Protein AF-Q73Q58-F1 (afdb_monomer)

pLDDT: mean 84.88, std 6.3, range [64.31, 93.44]

Secondary structure (DSSP, 8-state):
-HHHHHHHHHHHHHH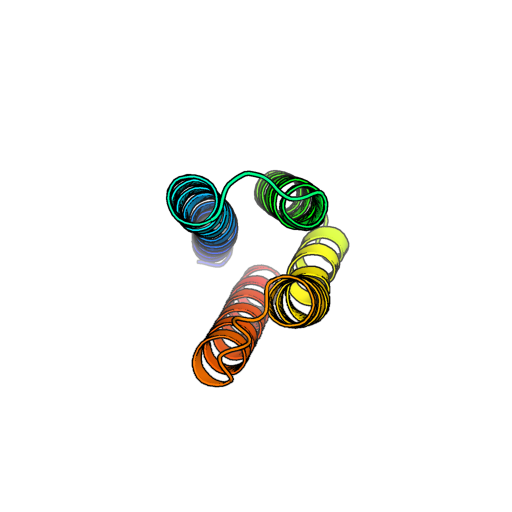HHHHHHHHHHHHHHHH---TTHHHHHHHHHHHHHHHHS--HHHHHHHHHHHHHHHHHHHHHHT---HHHHHHHHHHHHHHHHHHHHHH-

Mean predicted aligned error: 4.57 Å

Sequence (104 aa):
MKTILNIFSRGFIGLYAILTLIAVIAEIKGTGFKTVHLLYFVGSILLISAAVTNLPWLVYLSLVLMIPLVIFTGYVGGNLEWSHIIVRILITLLLSLLYRYSIC

Radius of gyration: 14.01 Å; Cα contacts (8 Å, |Δi|>4): 86; chains: 1; bounding box: 36×23×40 Å

Structure (mmCIF, N/CA/C/O backbone):
data_AF-Q73Q58-F1
#
_entry.id   AF-Q73Q58-F1
#
loop_
_atom_site.group_PDB
_atom_site.id
_atom_site.type_symbol
_atom_site.label_atom_id
_atom_site.label_alt_id
_atom_site.label_comp_id
_atom_site.label_asym_id
_atom_site.label_entity_id
_atom_site.label_seq_id
_atom_site.pdbx_PDB_ins_code
_atom_site.Cartn_x
_atom_site.Cartn_y
_atom_site.Cartn_z
_atom_site.occupancy
_atom_site.B_iso_or_equiv
_atom_site.auth_seq_id
_atom_site.auth_comp_id
_atom_site.auth_asym_id
_atom_site.auth_atom_id
_atom_site.pdbx_PDB_model_num
ATOM 1 N N . MET A 1 1 ? -11.553 -7.848 22.265 1.00 64.44 1 MET A N 1
ATOM 2 C CA . MET A 1 1 ? -11.104 -8.570 21.050 1.00 64.44 1 MET A CA 1
ATOM 3 C C . MET A 1 1 ? -11.103 -7.681 19.802 1.00 64.44 1 MET A C 1
ATOM 5 O O . MET A 1 1 ? -10.052 -7.562 19.188 1.00 64.44 1 MET A O 1
ATOM 9 N N . LYS A 1 2 ? -12.203 -6.982 19.470 1.00 76.25 2 LYS A N 1
ATOM 10 C CA . LYS A 1 2 ? -12.285 -6.078 18.297 1.00 76.25 2 LYS A CA 1
ATOM 11 C C . LYS A 1 2 ? -11.242 -4.950 18.278 1.00 76.25 2 LYS A C 1
ATOM 13 O O . LYS A 1 2 ? -10.591 -4.741 17.265 1.00 76.25 2 LYS A O 1
ATOM 18 N N . THR A 1 3 ? -10.993 -4.297 19.417 1.00 79.12 3 THR A N 1
ATOM 19 C CA . THR A 1 3 ? -9.969 -3.237 19.533 1.00 79.12 3 THR A CA 1
ATOM 20 C C . THR A 1 3 ? -8.565 -3.733 19.192 1.00 79.12 3 THR A C 1
ATOM 22 O O . THR A 1 3 ? -7.831 -3.069 18.470 1.00 79.12 3 THR A O 1
ATOM 25 N N . ILE A 1 4 ? -8.211 -4.928 19.670 1.00 84.19 4 ILE A N 1
ATOM 26 C CA . ILE A 1 4 ? -6.910 -5.555 19.410 1.00 84.19 4 ILE A CA 1
ATOM 27 C C . ILE A 1 4 ? -6.788 -5.892 17.919 1.00 84.19 4 ILE A C 1
ATOM 29 O O . ILE A 1 4 ? -5.792 -5.543 17.293 1.00 84.19 4 ILE A O 1
ATOM 33 N N . LEU A 1 5 ? -7.829 -6.488 17.325 1.00 85.56 5 LEU A N 1
ATOM 34 C CA . LEU A 1 5 ? -7.858 -6.797 15.894 1.00 85.56 5 LEU A CA 1
ATOM 35 C C . LEU A 1 5 ? -7.754 -5.534 15.024 1.00 85.56 5 LEU A C 1
ATOM 37 O O . LEU A 1 5 ? -7.066 -5.552 14.011 1.00 85.56 5 LEU A O 1
ATOM 41 N N . ASN A 1 6 ? -8.371 -4.424 15.439 1.00 85.19 6 ASN A N 1
ATOM 42 C CA . ASN A 1 6 ? -8.280 -3.143 14.736 1.00 85.19 6 ASN A CA 1
ATOM 43 C C . ASN A 1 6 ? -6.848 -2.588 14.769 1.00 85.19 6 ASN A C 1
ATOM 45 O O . ASN A 1 6 ? -6.317 -2.212 13.725 1.00 85.19 6 ASN A O 1
ATOM 49 N N . ILE A 1 7 ? -6.183 -2.630 15.930 1.00 87.06 7 ILE A N 1
ATOM 50 C CA . ILE A 1 7 ? -4.769 -2.241 16.063 1.00 87.06 7 ILE A CA 1
ATOM 51 C C . ILE A 1 7 ? -3.887 -3.096 15.145 1.00 87.06 7 ILE A C 1
ATOM 53 O O . ILE A 1 7 ? -3.104 -2.545 14.373 1.00 87.06 7 ILE A O 1
ATOM 57 N N . PHE A 1 8 ? -4.053 -4.423 15.161 1.00 90.12 8 PHE A N 1
ATOM 58 C CA . PHE A 1 8 ? -3.298 -5.313 14.275 1.00 90.12 8 PHE A CA 1
ATOM 59 C C . PHE A 1 8 ? -3.580 -5.037 12.797 1.00 90.12 8 PHE A C 1
ATOM 61 O O . PHE A 1 8 ? -2.642 -4.942 12.013 1.00 90.12 8 PHE A O 1
ATOM 68 N N . SER A 1 9 ? -4.845 -4.854 12.413 1.00 89.88 9 SER A N 1
ATOM 69 C CA . SER A 1 9 ? -5.234 -4.588 11.024 1.00 89.88 9 SER A CA 1
ATOM 70 C C . SER A 1 9 ? -4.558 -3.339 10.464 1.00 89.88 9 SER A C 1
ATOM 72 O O . SER A 1 9 ? -3.970 -3.372 9.384 1.00 89.88 9 SER A O 1
ATOM 74 N N . ARG A 1 10 ? -4.548 -2.258 11.247 1.00 89.19 10 ARG A N 1
ATOM 75 C CA . ARG A 1 10 ? -3.893 -0.998 10.898 1.00 89.19 10 ARG A CA 1
ATOM 76 C C . ARG A 1 10 ? -2.382 -1.136 10.888 1.00 89.19 10 ARG A C 1
ATOM 78 O O . ARG A 1 10 ? -1.740 -0.615 9.982 1.00 89.19 10 ARG A O 1
ATOM 85 N N . GLY A 1 11 ? -1.828 -1.889 11.837 1.00 91.38 11 GLY A N 1
ATOM 86 C CA . GLY A 1 11 ? -0.415 -2.252 11.854 1.00 91.38 11 GLY A CA 1
ATOM 87 C C . GLY A 1 11 ? 0.007 -2.964 10.567 1.00 91.38 11 GLY A C 1
ATOM 88 O O . GLY A 1 11 ? 0.989 -2.568 9.947 1.00 91.38 11 GLY A O 1
ATOM 89 N N . PHE A 1 12 ? -0.768 -3.950 10.106 1.00 93.19 12 PHE A N 1
ATOM 90 C CA . PHE A 1 12 ? -0.494 -4.659 8.854 1.00 93.19 12 PHE A CA 1
ATOM 91 C C . PHE A 1 12 ? -0.643 -3.771 7.614 1.00 93.19 12 PHE A C 1
ATOM 93 O O . PHE A 1 12 ? 0.180 -3.866 6.707 1.00 93.19 12 PHE A O 1
ATOM 100 N N . ILE A 1 13 ? -1.637 -2.877 7.578 1.00 92.00 13 ILE A N 1
ATOM 101 C CA . ILE A 1 13 ? -1.791 -1.893 6.492 1.00 92.00 13 ILE A CA 1
ATOM 102 C C . ILE A 1 13 ? -0.573 -0.957 6.434 1.00 92.00 13 ILE A C 1
ATOM 104 O O . ILE A 1 13 ? -0.009 -0.740 5.361 1.00 92.00 13 ILE A O 1
ATOM 108 N N . GLY A 1 14 ? -0.126 -0.447 7.585 1.00 91.88 14 GLY A N 1
ATOM 109 C CA . GLY A 1 14 ? 1.073 0.387 7.679 1.00 91.88 14 GLY A CA 1
ATOM 110 C C . GLY A 1 14 ? 2.340 -0.366 7.262 1.00 91.88 14 GLY A C 1
ATOM 111 O O . GLY A 1 14 ? 3.136 0.148 6.478 1.00 91.88 14 GLY A O 1
ATOM 112 N N . LEU A 1 15 ? 2.497 -1.615 7.710 1.00 93.44 15 LEU A N 1
ATOM 113 C CA . LEU A 1 15 ? 3.613 -2.474 7.312 1.00 93.44 15 LEU A CA 1
ATOM 114 C C . LEU A 1 15 ? 3.622 -2.722 5.797 1.00 93.44 15 LEU A C 1
ATOM 116 O O . LEU A 1 15 ? 4.673 -2.623 5.169 1.00 93.44 15 LEU A O 1
ATOM 120 N N . TYR A 1 16 ? 2.460 -2.978 5.192 1.00 91.94 16 TYR A N 1
ATOM 121 C CA . TYR A 1 16 ? 2.333 -3.149 3.744 1.00 91.94 16 TYR A CA 1
ATOM 122 C C . TYR A 1 16 ? 2.766 -1.894 2.968 1.00 91.94 16 TYR A C 1
ATOM 124 O O . TYR A 1 16 ? 3.448 -2.000 1.942 1.00 91.94 16 TYR A O 1
ATOM 132 N N . ALA A 1 17 ? 2.444 -0.703 3.480 1.00 91.56 17 ALA A N 1
ATOM 133 C CA . ALA A 1 17 ? 2.890 0.560 2.899 1.00 91.56 17 ALA A CA 1
ATOM 134 C C . ALA A 1 17 ? 4.418 0.721 2.960 1.00 91.56 17 ALA A C 1
ATOM 136 O O . ALA A 1 17 ? 5.042 1.067 1.955 1.00 91.56 17 ALA A O 1
ATOM 137 N N . ILE A 1 18 ? 5.027 0.421 4.114 1.00 92.56 18 ILE A N 1
ATOM 138 C CA . ILE A 1 18 ? 6.482 0.499 4.318 1.00 92.56 18 ILE A CA 1
ATOM 139 C C . ILE A 1 18 ? 7.209 -0.496 3.411 1.00 92.56 18 ILE A C 1
ATOM 141 O O . ILE A 1 18 ? 8.142 -0.116 2.709 1.00 92.56 18 ILE A O 1
ATOM 145 N N . LEU A 1 19 ? 6.760 -1.752 3.365 1.00 90.81 19 LEU A N 1
ATOM 146 C CA . LEU A 1 19 ? 7.345 -2.770 2.489 1.00 90.81 19 LEU A CA 1
ATOM 147 C C . LEU A 1 19 ? 7.230 -2.376 1.012 1.00 90.81 19 LEU A C 1
ATOM 149 O O . LEU A 1 19 ? 8.173 -2.575 0.248 1.00 90.81 19 LEU A O 1
ATOM 153 N N . THR A 1 20 ? 6.115 -1.754 0.616 1.00 88.94 20 THR A N 1
ATOM 154 C CA . THR A 1 20 ? 5.951 -1.213 -0.74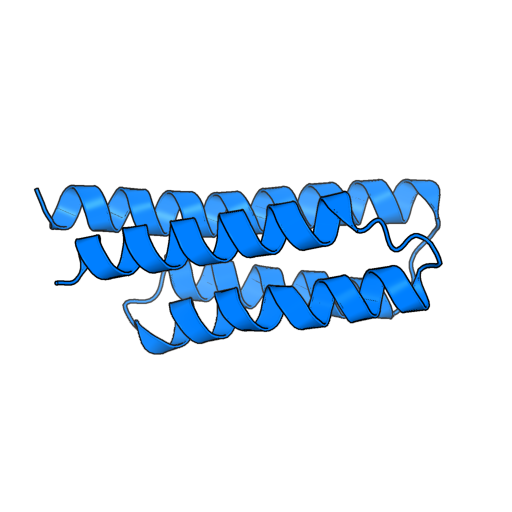0 1.00 88.94 20 THR A CA 1
ATOM 155 C C . THR A 1 20 ? 6.969 -0.109 -1.033 1.00 88.94 20 THR A C 1
ATOM 157 O O . THR A 1 20 ? 7.569 -0.123 -2.103 1.00 88.94 20 THR A O 1
ATOM 160 N N . LEU A 1 21 ? 7.231 0.800 -0.088 1.00 90.69 21 LEU A N 1
ATOM 161 C CA . LEU A 1 21 ? 8.258 1.838 -0.252 1.00 90.69 21 LEU A CA 1
ATOM 162 C C . LEU A 1 21 ? 9.666 1.247 -0.371 1.00 90.69 21 LEU A C 1
ATOM 164 O O . LEU A 1 21 ? 10.432 1.670 -1.232 1.00 90.69 21 LEU A O 1
ATOM 168 N N . ILE A 1 22 ? 10.004 0.258 0.461 1.00 89.50 22 ILE A N 1
ATOM 169 C CA . ILE A 1 22 ? 11.305 -0.423 0.408 1.00 89.50 22 ILE A CA 1
ATOM 170 C C . ILE A 1 22 ? 11.502 -1.084 -0.960 1.00 89.50 22 ILE A C 1
ATOM 172 O O . ILE A 1 22 ? 12.558 -0.914 -1.569 1.00 89.50 22 ILE A O 1
ATOM 176 N N . ALA A 1 23 ? 10.481 -1.786 -1.464 1.00 85.75 23 ALA A N 1
ATOM 177 C CA . ALA A 1 23 ? 10.524 -2.423 -2.778 1.00 85.75 23 ALA A CA 1
ATOM 178 C C . ALA A 1 23 ? 10.762 -1.401 -3.902 1.00 85.75 23 ALA A C 1
ATOM 180 O O . ALA A 1 23 ? 11.608 -1.615 -4.764 1.00 85.75 23 ALA A O 1
ATOM 181 N N . VAL A 1 24 ? 10.086 -0.254 -3.842 1.00 86.50 24 VAL A N 1
ATOM 182 C CA . VAL A 1 24 ? 10.225 0.828 -4.829 1.00 86.50 24 VAL A CA 1
ATOM 183 C C . VAL A 1 24 ? 11.603 1.481 -4.768 1.00 86.50 24 VAL A C 1
ATOM 185 O O . VAL A 1 24 ? 12.198 1.765 -5.801 1.00 86.50 24 VAL A O 1
ATOM 188 N N . ILE A 1 25 ? 12.162 1.689 -3.574 1.00 87.56 25 ILE A N 1
ATOM 189 C CA . ILE A 1 25 ? 13.531 2.206 -3.425 1.00 87.56 25 ILE A CA 1
ATOM 190 C C . ILE A 1 25 ? 14.551 1.213 -4.000 1.00 87.56 25 ILE A C 1
ATOM 192 O O . ILE A 1 25 ? 15.522 1.633 -4.630 1.00 87.56 25 ILE A O 1
ATOM 196 N N . ALA A 1 26 ? 14.346 -0.091 -3.796 1.00 86.00 26 ALA A N 1
ATOM 197 C CA . ALA A 1 26 ? 15.198 -1.124 -4.379 1.00 86.00 26 ALA A CA 1
ATOM 198 C C . ALA A 1 26 ? 15.110 -1.136 -5.915 1.00 86.00 26 ALA A C 1
ATOM 200 O O . ALA A 1 26 ? 16.144 -1.192 -6.578 1.00 86.00 26 ALA A O 1
ATOM 201 N N . GLU A 1 27 ? 13.905 -0.995 -6.473 1.00 82.81 27 GLU A N 1
ATOM 202 C CA . GLU A 1 27 ? 13.679 -0.862 -7.917 1.00 82.81 27 GLU A CA 1
ATOM 203 C C . GLU A 1 27 ? 14.397 0.372 -8.488 1.00 82.81 27 GLU A C 1
ATOM 205 O O . GLU A 1 27 ? 15.183 0.24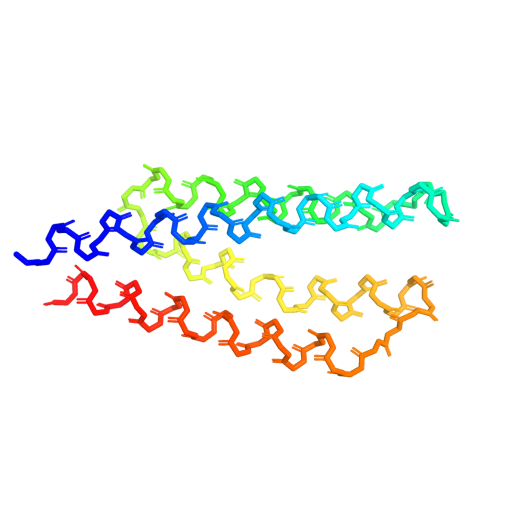4 -9.425 1.00 82.81 27 GLU A O 1
ATOM 210 N N . ILE A 1 28 ? 14.244 1.545 -7.857 1.00 86.12 28 ILE A N 1
ATOM 211 C CA . ILE A 1 28 ? 14.911 2.794 -8.269 1.00 86.12 28 ILE A CA 1
ATOM 212 C C . ILE A 1 28 ? 16.436 2.635 -8.306 1.00 86.12 28 ILE A C 1
ATOM 214 O O . ILE A 1 28 ? 17.082 3.164 -9.210 1.00 86.12 28 ILE A O 1
ATOM 218 N N . LYS A 1 29 ? 17.030 1.908 -7.349 1.00 85.88 29 LYS A N 1
ATOM 219 C CA . LYS A 1 29 ? 18.478 1.642 -7.351 1.00 85.88 29 LYS A CA 1
ATOM 220 C C . LYS A 1 29 ? 18.920 0.802 -8.551 1.00 85.88 29 LYS A C 1
ATOM 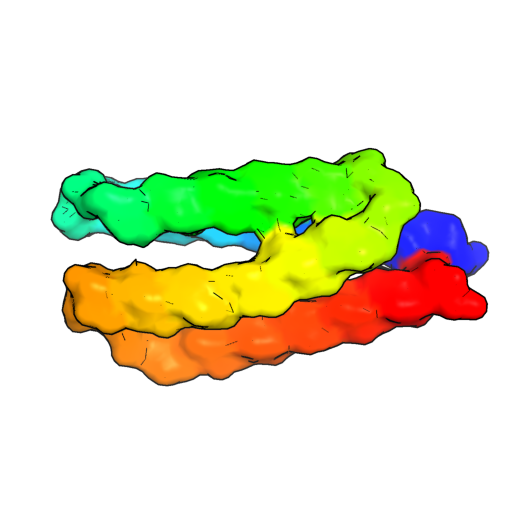222 O O . LYS A 1 29 ? 20.036 0.992 -9.020 1.00 85.88 29 LYS A O 1
ATOM 227 N N . GLY A 1 30 ? 18.075 -0.112 -9.028 1.00 82.62 30 GLY A N 1
ATOM 228 C CA . GLY A 1 30 ? 18.376 -0.975 -10.171 1.00 82.62 30 GLY A CA 1
ATOM 229 C C . GLY A 1 30 ? 18.096 -0.323 -11.526 1.00 82.62 30 GLY A C 1
ATOM 230 O O . GLY A 1 30 ? 18.888 -0.471 -12.450 1.00 82.62 30 GLY A O 1
ATOM 231 N N . THR A 1 31 ? 16.985 0.407 -11.656 1.00 81.88 31 THR A N 1
ATOM 232 C CA . THR A 1 31 ? 16.492 0.908 -12.954 1.00 81.88 31 THR A CA 1
ATOM 233 C C . THR A 1 31 ? 16.599 2.421 -13.133 1.00 81.88 31 THR A C 1
ATOM 235 O O . THR A 1 31 ? 16.212 2.945 -14.178 1.00 81.88 31 THR A O 1
ATOM 238 N N . GLY A 1 32 ? 17.065 3.138 -12.110 1.00 84.50 32 GLY A N 1
ATOM 239 C CA . GLY A 1 32 ? 16.984 4.592 -12.043 1.00 84.50 32 GLY A CA 1
ATOM 240 C C . GLY A 1 32 ? 15.573 5.090 -11.718 1.00 84.50 32 GLY A C 1
ATOM 241 O O . GLY A 1 32 ? 14.579 4.357 -11.769 1.00 84.50 32 GLY A O 1
ATOM 242 N N . PHE A 1 33 ? 15.478 6.372 -11.368 1.00 85.88 33 PHE A N 1
ATOM 243 C CA . PHE A 1 33 ? 14.203 7.002 -11.051 1.00 85.88 33 PHE A CA 1
ATOM 244 C C . PHE A 1 33 ? 13.390 7.294 -12.321 1.00 85.88 33 PHE A C 1
ATOM 246 O O . PHE A 1 33 ? 13.881 7.856 -13.295 1.00 85.88 33 PHE A O 1
ATOM 253 N N . LYS A 1 34 ? 12.104 6.962 -12.259 1.00 84.19 34 LYS A N 1
ATOM 254 C CA . LYS A 1 34 ? 11.064 7.247 -13.263 1.00 84.19 34 LYS A CA 1
ATOM 255 C C . LYS A 1 34 ? 9.878 7.928 -12.583 1.00 84.19 34 LYS A C 1
ATOM 257 O O . LYS A 1 34 ? 9.558 7.577 -11.448 1.00 84.19 34 LYS A O 1
ATOM 262 N N . THR A 1 35 ? 9.163 8.805 -13.286 1.00 84.06 35 THR A N 1
ATOM 263 C CA . THR A 1 35 ? 7.986 9.527 -12.756 1.00 84.06 35 THR A CA 1
ATOM 264 C C . THR A 1 35 ? 6.928 8.592 -12.165 1.00 84.06 35 THR A C 1
ATOM 266 O O . THR A 1 35 ? 6.266 8.936 -11.192 1.00 84.06 35 THR A O 1
ATOM 269 N N . VAL A 1 36 ? 6.816 7.373 -12.696 1.00 81.62 36 VAL A N 1
ATOM 270 C CA . VAL A 1 36 ? 5.858 6.365 -12.231 1.00 81.62 36 VAL A CA 1
ATOM 271 C C . VAL A 1 36 ? 6.084 5.926 -10.775 1.00 81.62 36 VAL A C 1
ATOM 273 O O . VAL A 1 36 ? 5.128 5.561 -10.097 1.00 81.62 36 VAL A O 1
ATOM 276 N N . HIS A 1 37 ? 7.307 6.049 -10.239 1.00 84.38 37 HIS A N 1
ATOM 277 C CA . HIS A 1 37 ? 7.577 5.741 -8.832 1.00 84.38 37 HIS A CA 1
ATOM 278 C C . HIS A 1 37 ? 6.903 6.730 -7.870 1.00 84.38 37 HIS A C 1
ATOM 280 O O . HIS A 1 37 ? 6.584 6.351 -6.745 1.00 84.38 37 HIS A O 1
ATOM 286 N N . LEU A 1 38 ? 6.627 7.972 -8.302 1.00 86.19 38 LEU A N 1
ATOM 287 C CA . LEU A 1 38 ? 5.890 8.954 -7.491 1.00 86.19 38 LEU A CA 1
ATOM 288 C C . LEU A 1 38 ? 4.503 8.447 -7.113 1.00 86.19 38 LEU A C 1
ATOM 290 O O . LEU A 1 38 ? 4.044 8.708 -6.004 1.00 86.19 38 LEU A O 1
ATOM 294 N N . LEU A 1 39 ? 3.862 7.681 -7.999 1.00 84.56 39 LEU A N 1
ATOM 295 C CA . LEU A 1 39 ? 2.568 7.085 -7.703 1.00 84.56 39 LEU A CA 1
ATOM 296 C C . LEU A 1 39 ? 2.684 6.181 -6.477 1.00 84.56 39 LEU A C 1
ATOM 298 O O . LEU A 1 39 ? 1.888 6.323 -5.551 1.00 84.56 39 LEU A O 1
ATOM 302 N N . TYR A 1 40 ? 3.691 5.304 -6.417 1.00 84.88 40 TYR A N 1
ATOM 303 C CA . TYR A 1 40 ? 3.872 4.422 -5.265 1.00 84.88 40 TYR A CA 1
ATOM 304 C C . TYR A 1 40 ? 4.082 5.191 -3.962 1.00 84.88 40 TYR A C 1
ATOM 306 O O . TYR A 1 40 ? 3.519 4.805 -2.940 1.00 84.88 40 TYR A O 1
ATOM 314 N N . PHE A 1 41 ? 4.837 6.293 -3.991 1.00 87.00 41 PHE A N 1
ATOM 315 C CA . PHE A 1 41 ? 4.984 7.157 -2.819 1.00 87.00 41 PHE A CA 1
ATOM 316 C C . PHE A 1 41 ? 3.633 7.726 -2.371 1.00 87.00 41 PHE A C 1
ATOM 318 O O . PHE A 1 41 ? 3.303 7.640 -1.190 1.00 87.00 41 PHE A O 1
ATOM 325 N N . VAL A 1 42 ? 2.818 8.231 -3.303 1.00 89.75 42 VAL A N 1
ATOM 326 C CA . VAL A 1 42 ? 1.465 8.732 -3.008 1.00 89.75 42 VAL A CA 1
ATOM 327 C C . VAL A 1 42 ? 0.577 7.627 -2.431 1.00 89.75 42 VAL A C 1
ATOM 329 O O . VAL A 1 42 ? -0.058 7.826 -1.396 1.00 89.75 42 VAL A O 1
ATOM 332 N N . GLY A 1 43 ? 0.566 6.442 -3.045 1.00 87.88 43 GLY A N 1
ATOM 333 C CA . GLY A 1 43 ? -0.204 5.296 -2.563 1.00 87.88 43 GLY A CA 1
ATOM 334 C C . GLY A 1 43 ? 0.213 4.864 -1.156 1.00 87.88 43 GLY A C 1
ATOM 335 O O . GLY A 1 43 ? -0.637 4.605 -0.304 1.00 87.88 43 GLY A O 1
ATOM 336 N N . SER A 1 44 ? 1.516 4.819 -0.877 1.00 89.75 44 SER A N 1
ATOM 337 C CA . SER A 1 44 ? 2.022 4.454 0.446 1.00 89.75 44 SER A CA 1
ATOM 338 C C . SER A 1 44 ? 1.692 5.510 1.498 1.00 89.75 44 SER A C 1
ATOM 340 O O . SER A 1 44 ? 1.323 5.148 2.612 1.00 89.75 44 SER A O 1
ATOM 342 N N . ILE A 1 45 ? 1.743 6.803 1.160 1.00 90.75 45 ILE A N 1
ATOM 343 C CA . ILE A 1 45 ? 1.300 7.881 2.059 1.00 90.75 45 ILE A CA 1
ATOM 344 C C . ILE A 1 45 ? -0.194 7.750 2.371 1.00 90.75 45 ILE A C 1
ATOM 346 O O . ILE A 1 45 ? -0.589 7.920 3.527 1.00 90.75 45 ILE A O 1
ATOM 350 N N . LEU A 1 46 ? -1.021 7.406 1.378 1.00 91.06 46 LEU A N 1
ATOM 351 C CA . LEU A 1 46 ? -2.450 7.157 1.577 1.00 91.06 46 LEU A CA 1
ATOM 352 C C . LEU A 1 46 ? -2.688 5.968 2.514 1.00 91.06 46 LEU A C 1
ATOM 354 O O . LEU A 1 46 ? -3.456 6.102 3.460 1.00 91.06 46 LEU A O 1
ATOM 358 N N . LEU A 1 47 ? -1.977 4.849 2.334 1.00 90.81 47 LEU A N 1
ATOM 359 C CA . LEU A 1 47 ? -2.072 3.696 3.241 1.00 90.81 47 LEU A CA 1
ATOM 360 C C . LEU A 1 47 ? -1.605 4.018 4.665 1.00 90.81 47 LEU A C 1
ATOM 362 O O . LEU A 1 47 ? -2.251 3.599 5.623 1.00 90.81 47 LEU A O 1
ATOM 366 N N . ILE A 1 48 ? -0.511 4.770 4.824 1.00 91.50 48 ILE A N 1
ATOM 367 C CA . ILE A 1 48 ? -0.031 5.206 6.144 1.00 91.50 48 ILE A CA 1
ATOM 368 C C . ILE A 1 48 ? -1.081 6.105 6.801 1.00 91.50 48 ILE A C 1
ATOM 370 O O . ILE A 1 48 ? -1.457 5.869 7.947 1.00 91.50 48 ILE A O 1
ATOM 374 N N . SER A 1 49 ? -1.615 7.076 6.056 1.00 90.75 49 SER A N 1
ATOM 375 C CA . SER A 1 49 ? -2.709 7.946 6.505 1.00 90.75 49 SER A CA 1
ATOM 376 C C . SER A 1 49 ? -3.944 7.133 6.899 1.00 90.75 49 SER A C 1
ATOM 378 O O . SER A 1 49 ? -4.553 7.379 7.938 1.00 90.75 49 SER A O 1
ATOM 380 N N . ALA A 1 50 ? -4.295 6.113 6.121 1.00 87.94 50 ALA A N 1
ATOM 381 C CA . ALA A 1 50 ? -5.407 5.218 6.408 1.00 87.94 50 ALA A CA 1
ATOM 382 C C . ALA A 1 50 ? -5.183 4.362 7.665 1.00 87.94 50 ALA A C 1
ATOM 384 O O . ALA A 1 50 ? -6.130 4.096 8.399 1.00 87.94 50 ALA A O 1
ATOM 385 N N . ALA A 1 51 ? -3.941 3.961 7.946 1.00 87.50 51 ALA A N 1
ATOM 386 C CA . ALA A 1 51 ? -3.604 3.197 9.143 1.00 87.50 51 ALA A CA 1
ATOM 387 C C . ALA A 1 51 ? -3.737 4.033 10.429 1.00 87.50 51 ALA A C 1
ATOM 389 O O . ALA A 1 51 ? -4.159 3.514 11.464 1.00 87.50 51 ALA A O 1
ATOM 390 N N . VAL A 1 52 ? -3.414 5.329 10.374 1.00 88.69 52 VAL A N 1
ATOM 391 C CA . VAL A 1 52 ? -3.480 6.219 11.549 1.00 88.69 52 VAL A CA 1
ATOM 392 C C . VAL A 1 52 ? -4.839 6.897 11.724 1.00 88.69 52 VAL A C 1
ATOM 394 O O . VAL A 1 52 ? -5.220 7.231 12.844 1.00 88.69 52 VAL A O 1
ATOM 397 N N . THR A 1 53 ? -5.606 7.074 10.648 1.00 84.06 53 THR A N 1
ATOM 398 C CA . THR A 1 53 ? -6.932 7.704 10.710 1.00 84.06 53 THR A CA 1
ATOM 399 C C . THR A 1 53 ? -8.036 6.700 11.039 1.00 84.06 53 THR A C 1
ATOM 401 O O . THR A 1 53 ? -7.957 5.509 10.754 1.00 84.06 53 THR A O 1
ATOM 404 N N . ASN A 1 54 ? -9.123 7.185 11.642 1.00 79.88 54 ASN A N 1
ATOM 405 C CA . ASN A 1 54 ? -10.313 6.384 11.948 1.00 79.88 54 ASN A CA 1
ATOM 406 C C . ASN A 1 54 ? -11.350 6.398 10.814 1.00 79.88 54 ASN A C 1
ATOM 408 O O . ASN A 1 54 ? -12.539 6.287 11.087 1.00 79.88 54 ASN A O 1
ATOM 412 N N . LEU A 1 55 ? -10.919 6.562 9.560 1.00 85.06 55 LEU A N 1
ATOM 413 C CA . LEU A 1 55 ?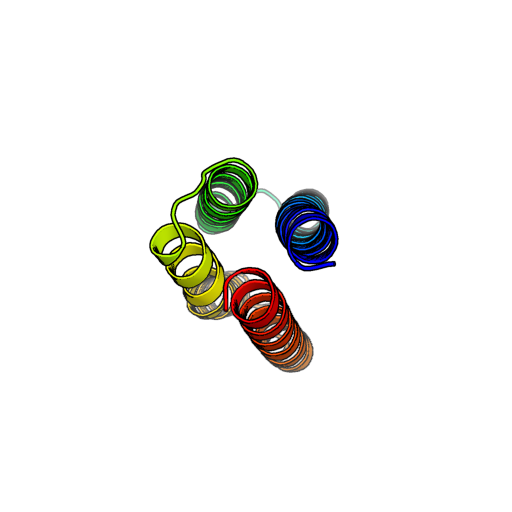 -11.800 6.702 8.399 1.00 85.06 55 LEU A CA 1
ATOM 414 C C . LEU A 1 55 ? -11.827 5.395 7.588 1.00 85.06 55 LEU A C 1
ATOM 416 O O . LEU A 1 55 ? -10.904 5.150 6.810 1.00 85.06 55 LEU A O 1
ATOM 420 N N . PRO A 1 56 ? -12.884 4.564 7.700 1.00 84.81 56 PRO A N 1
ATOM 421 C CA . PRO A 1 56 ? -12.934 3.267 7.025 1.00 84.81 56 PRO A CA 1
ATOM 422 C C . PRO A 1 56 ? -12.852 3.378 5.503 1.00 84.81 56 PRO A C 1
ATOM 424 O O . PRO A 1 56 ? -12.194 2.571 4.853 1.00 84.81 56 PRO A O 1
ATOM 427 N N . TRP A 1 57 ? -13.484 4.404 4.926 1.00 86.06 57 TRP A N 1
ATOM 428 C CA . TRP A 1 57 ? -13.470 4.633 3.481 1.00 86.06 57 TRP A CA 1
ATOM 429 C C . TRP A 1 57 ? -12.057 4.901 2.950 1.00 86.06 57 TRP A C 1
ATOM 431 O O . TRP A 1 57 ? -11.738 4.471 1.844 1.00 86.06 57 TRP A O 1
ATOM 441 N N . LEU A 1 58 ? -11.195 5.549 3.745 1.00 87.69 58 LEU A N 1
ATOM 442 C CA . LEU A 1 58 ? -9.824 5.851 3.347 1.00 87.69 58 LEU A CA 1
ATOM 443 C C . LEU A 1 58 ? -8.993 4.568 3.256 1.00 87.69 58 LEU A C 1
ATOM 445 O O . LEU A 1 58 ? -8.211 4.423 2.322 1.00 87.69 58 LEU A O 1
ATOM 449 N N . VAL A 1 59 ? -9.210 3.607 4.159 1.00 87.94 59 VAL A N 1
ATOM 450 C CA . VAL A 1 59 ? -8.560 2.286 4.108 1.00 87.94 59 VAL A CA 1
ATOM 451 C C . VAL A 1 59 ? -8.902 1.563 2.813 1.00 87.94 59 VAL A C 1
ATOM 453 O O . VAL A 1 59 ? -7.995 1.175 2.077 1.00 87.94 59 VAL A O 1
ATOM 456 N N . TYR A 1 60 ? -10.191 1.439 2.491 1.00 88.31 60 TYR A N 1
ATOM 457 C CA . TYR A 1 60 ? -10.613 0.749 1.271 1.00 88.31 60 TYR A CA 1
ATOM 458 C C . TYR A 1 60 ? -10.139 1.468 0.007 1.00 88.31 60 TYR A C 1
ATOM 460 O O . TYR A 1 60 ? -9.635 0.816 -0.904 1.00 88.31 60 TYR A O 1
ATOM 468 N N . LEU A 1 61 ? -10.229 2.801 -0.035 1.00 88.56 61 LEU A N 1
ATOM 469 C CA . LEU A 1 61 ? -9.748 3.591 -1.167 1.00 88.56 61 LEU A CA 1
ATOM 470 C C . LEU A 1 61 ? -8.246 3.376 -1.400 1.00 88.56 61 LEU A C 1
ATOM 472 O O . LEU A 1 61 ? -7.833 3.090 -2.520 1.00 88.56 61 LEU A O 1
ATOM 476 N N . SER A 1 62 ? -7.440 3.458 -0.339 1.00 87.25 62 SER A N 1
ATOM 477 C CA . SER A 1 62 ? -5.981 3.282 -0.405 1.00 87.25 62 SER A CA 1
ATOM 478 C C . SER A 1 62 ? -5.591 1.884 -0.885 1.00 87.25 62 SER A C 1
ATOM 480 O O . SER A 1 62 ? -4.688 1.724 -1.703 1.00 87.25 62 SER A O 1
ATOM 482 N N . LEU A 1 63 ? -6.290 0.864 -0.383 1.00 87.38 63 LEU A N 1
ATOM 483 C CA . LEU A 1 63 ? -6.069 -0.537 -0.725 1.00 87.38 63 LEU A CA 1
ATOM 484 C C . LEU A 1 63 ? -6.441 -0.833 -2.185 1.00 87.38 63 LEU A C 1
ATOM 486 O O . LEU A 1 63 ? -5.663 -1.465 -2.900 1.00 87.38 63 LEU A O 1
ATOM 490 N N . VAL A 1 64 ? -7.587 -0.330 -2.652 1.00 86.75 64 VAL A N 1
ATOM 491 C CA . VAL A 1 64 ? -8.026 -0.497 -4.045 1.00 86.75 64 VAL A CA 1
ATOM 492 C C . VAL A 1 64 ? -7.099 0.242 -5.004 1.00 86.75 64 VAL A C 1
ATOM 494 O O . VAL A 1 64 ? -6.730 -0.331 -6.025 1.00 86.75 64 VAL A O 1
ATOM 497 N N . LEU A 1 65 ? -6.668 1.464 -4.669 1.00 85.81 65 LEU A N 1
ATOM 498 C CA . LEU A 1 65 ? -5.770 2.265 -5.509 1.00 85.81 65 LEU A CA 1
ATOM 499 C C . LEU A 1 65 ? -4.420 1.589 -5.770 1.00 85.81 65 LEU A C 1
ATOM 501 O O . LEU A 1 65 ? -3.838 1.813 -6.827 1.00 85.81 65 LEU A O 1
ATOM 505 N N . MET A 1 66 ? -3.944 0.719 -4.874 1.00 83.19 66 MET A N 1
ATOM 506 C CA . MET A 1 66 ? -2.691 -0.013 -5.086 1.00 83.19 66 MET A CA 1
ATOM 507 C C . MET A 1 66 ? -2.725 -0.978 -6.278 1.00 83.19 66 MET A C 1
ATOM 509 O O . MET A 1 66 ? -1.678 -1.257 -6.858 1.00 83.19 66 MET A O 1
ATOM 513 N N . ILE A 1 67 ? -3.904 -1.470 -6.667 1.00 82.62 67 ILE A N 1
ATOM 514 C CA . ILE A 1 67 ? -4.059 -2.410 -7.785 1.00 82.62 67 ILE A CA 1
ATOM 515 C C . ILE A 1 67 ? -3.780 -1.734 -9.142 1.00 82.62 67 ILE A C 1
ATOM 517 O O . ILE A 1 67 ? -2.855 -2.172 -9.831 1.00 82.62 67 ILE A O 1
ATOM 521 N N . PRO A 1 68 ? -4.501 -0.667 -9.553 1.00 81.88 68 PRO A N 1
ATOM 522 C CA . PRO A 1 68 ? -4.219 0.014 -10.812 1.00 81.88 68 PRO A CA 1
ATOM 523 C C . PRO A 1 68 ? -2.827 0.646 -10.815 1.00 81.88 68 PRO A C 1
ATOM 525 O O . PRO A 1 68 ? -2.191 0.677 -11.864 1.00 81.88 68 PRO A O 1
ATOM 528 N N . LEU A 1 69 ? -2.323 1.082 -9.654 1.00 80.94 69 LEU A N 1
ATOM 529 C CA . LEU A 1 69 ? -0.960 1.587 -9.522 1.00 80.94 69 LEU A CA 1
ATOM 530 C C . LEU A 1 69 ? 0.078 0.576 -9.997 1.00 80.94 69 LEU A C 1
ATOM 532 O O . LEU A 1 69 ? 0.914 0.916 -10.819 1.00 80.94 69 LEU A O 1
ATOM 536 N N . VAL A 1 70 ? -0.003 -0.655 -9.497 1.00 78.25 70 VAL A N 1
ATOM 537 C CA . VAL A 1 70 ? 0.932 -1.744 -9.811 1.00 78.25 70 VAL A CA 1
ATOM 538 C C . VAL A 1 70 ? 0.853 -2.170 -11.269 1.00 78.25 70 VAL A C 1
ATOM 540 O O . VAL A 1 70 ? 1.870 -2.473 -11.888 1.00 78.25 70 VAL A O 1
ATOM 543 N N . ILE A 1 71 ? -0.355 -2.195 -11.828 1.00 79.50 71 ILE A N 1
ATOM 544 C CA . ILE A 1 71 ? -0.547 -2.512 -13.244 1.00 79.50 71 ILE A CA 1
ATOM 545 C C . ILE A 1 71 ? 0.099 -1.418 -14.097 1.00 79.50 71 ILE A C 1
ATOM 547 O O . ILE A 1 71 ? 0.853 -1.712 -15.022 1.00 79.50 71 ILE A O 1
ATOM 551 N N . PHE A 1 72 ? -0.151 -0.153 -13.761 1.00 78.06 72 PHE A N 1
ATOM 552 C CA . PHE A 1 72 ? 0.379 0.982 -14.504 1.00 78.06 72 PHE A CA 1
ATOM 553 C C . PHE A 1 72 ? 1.906 1.079 -14.397 1.00 78.06 72 PHE A C 1
ATOM 555 O O . PHE A 1 72 ? 2.590 1.271 -15.399 1.00 78.06 72 PHE A O 1
ATOM 562 N N . THR A 1 73 ? 2.463 0.896 -13.201 1.00 72.38 73 THR A N 1
ATOM 563 C CA . THR A 1 73 ? 3.911 0.912 -12.959 1.00 72.38 73 THR A CA 1
ATOM 564 C C . THR A 1 73 ? 4.616 -0.258 -13.627 1.00 72.38 73 THR A C 1
ATOM 566 O O . THR A 1 73 ? 5.636 -0.036 -14.267 1.00 72.38 73 THR A O 1
ATOM 569 N N . GLY A 1 74 ? 4.075 -1.477 -13.553 1.00 73.81 74 GLY A N 1
ATOM 570 C CA . GLY A 1 74 ? 4.658 -2.633 -14.231 1.00 73.81 74 GLY A CA 1
ATOM 571 C C . GLY A 1 74 ? 4.604 -2.489 -15.754 1.00 73.81 74 GLY A C 1
ATOM 572 O O . GLY A 1 74 ? 5.579 -2.814 -16.431 1.00 73.81 74 GLY A O 1
ATOM 573 N N . TYR A 1 75 ? 3.517 -1.923 -16.291 1.00 77.94 75 TYR A N 1
ATOM 574 C CA . TYR A 1 75 ? 3.372 -1.660 -17.725 1.00 77.94 75 TYR A CA 1
ATOM 575 C C . TYR A 1 75 ? 4.369 -0.602 -18.221 1.00 77.94 75 TYR A C 1
ATOM 577 O O . TYR A 1 75 ? 5.081 -0.828 -19.194 1.00 77.94 75 TYR A O 1
ATOM 585 N N . VAL A 1 76 ? 4.480 0.535 -17.524 1.00 72.81 76 VAL A N 1
ATOM 586 C CA . VAL A 1 76 ? 5.411 1.628 -17.874 1.00 72.81 76 VAL A CA 1
ATOM 587 C C . VAL A 1 76 ? 6.870 1.257 -17.575 1.00 72.81 76 VAL A C 1
ATOM 589 O O . VAL A 1 76 ? 7.793 1.689 -18.264 1.00 72.81 76 VAL A O 1
ATOM 592 N N . GLY A 1 77 ? 7.097 0.465 -16.530 1.00 66.69 77 GLY A N 1
ATOM 593 C CA . GLY A 1 77 ? 8.409 -0.011 -16.105 1.00 66.69 77 GLY A CA 1
ATOM 594 C C . GLY A 1 77 ? 8.997 -1.077 -17.027 1.00 66.69 77 GLY A C 1
ATOM 595 O O . GLY A 1 77 ? 10.216 -1.235 -17.031 1.00 66.69 77 GLY A O 1
ATOM 596 N N . GLY A 1 78 ? 8.156 -1.750 -17.823 1.00 68.56 78 G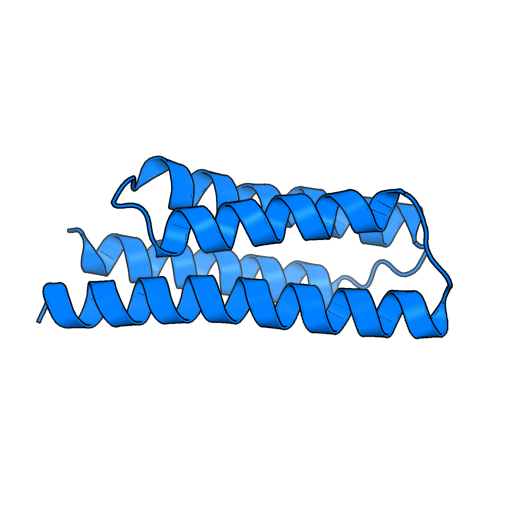LY A N 1
ATOM 597 C CA . GLY A 1 78 ? 8.539 -2.855 -18.705 1.00 68.56 78 GLY A CA 1
ATOM 598 C C . GLY A 1 78 ? 8.768 -4.181 -17.973 1.00 68.56 78 GLY A C 1
ATOM 599 O O . GLY A 1 78 ? 9.302 -5.108 -18.569 1.00 68.56 78 GLY A O 1
ATOM 600 N N . ASN A 1 79 ? 8.376 -4.275 -16.697 1.00 69.56 79 ASN A N 1
ATOM 601 C CA . ASN A 1 79 ? 8.605 -5.438 -15.834 1.00 69.56 79 ASN A CA 1
ATOM 602 C C . ASN A 1 79 ? 7.304 -5.904 -15.159 1.00 69.56 79 ASN A C 1
ATOM 604 O O . ASN A 1 79 ? 7.215 -6.061 -13.940 1.00 69.56 79 ASN A O 1
ATOM 608 N N . LEU A 1 80 ? 6.246 -6.043 -15.961 1.00 72.50 80 LEU A N 1
ATOM 609 C CA . LEU A 1 80 ? 4.938 -6.478 -15.488 1.00 72.50 80 LEU A CA 1
ATOM 610 C C . LEU A 1 80 ? 4.940 -7.993 -15.244 1.00 72.50 80 LEU A C 1
ATOM 612 O O . LEU A 1 80 ? 4.662 -8.787 -16.141 1.00 72.50 80 LEU A O 1
ATOM 616 N N . GLU A 1 81 ? 5.222 -8.397 -14.012 1.00 77.44 81 GLU A N 1
ATOM 617 C CA . GLU A 1 81 ? 5.077 -9.790 -13.604 1.00 77.44 81 GLU A CA 1
ATOM 618 C C . GLU A 1 81 ? 3.671 -10.052 -13.055 1.00 77.44 81 GLU A C 1
ATOM 620 O O . GLU A 1 81 ? 3.250 -9.497 -12.035 1.00 77.44 81 GLU A O 1
ATOM 625 N N . TRP A 1 82 ? 2.938 -10.947 -13.718 1.00 75.44 82 TRP A N 1
ATOM 626 C CA . TRP A 1 82 ? 1.587 -11.341 -13.312 1.00 75.44 82 TRP A CA 1
ATOM 627 C C . TRP A 1 82 ? 1.526 -11.903 -11.888 1.00 75.44 82 TRP A C 1
ATOM 629 O O . TRP A 1 82 ? 0.555 -11.660 -11.172 1.00 75.44 82 TRP A O 1
ATOM 639 N N . SER A 1 83 ? 2.580 -12.595 -11.451 1.00 81.25 83 SER A N 1
ATOM 640 C CA . SER A 1 83 ? 2.740 -13.079 -10.075 1.00 81.25 83 SER A CA 1
ATOM 641 C C . SER A 1 83 ? 2.654 -11.936 -9.057 1.00 81.25 83 SER A C 1
ATOM 643 O O . SER A 1 83 ? 1.893 -12.033 -8.094 1.00 81.25 83 SER A O 1
ATOM 645 N N . HIS A 1 84 ? 3.356 -10.822 -9.286 1.00 78.06 84 HIS A N 1
ATOM 646 C CA . HIS A 1 84 ? 3.330 -9.655 -8.403 1.00 78.06 84 HIS A CA 1
ATOM 647 C C . HIS A 1 84 ? 1.946 -9.005 -8.332 1.00 78.06 84 HIS A C 1
ATOM 649 O O . HIS A 1 84 ? 1.502 -8.623 -7.246 1.00 78.06 84 HIS A O 1
ATOM 655 N N . ILE A 1 85 ? 1.242 -8.913 -9.464 1.00 81.38 85 ILE A N 1
ATOM 656 C CA . ILE A 1 85 ? -0.123 -8.370 -9.515 1.00 81.38 85 ILE A CA 1
ATOM 657 C C . ILE A 1 85 ? -1.066 -9.237 -8.675 1.00 81.38 85 ILE A C 1
ATOM 659 O O . ILE A 1 85 ? -1.779 -8.719 -7.816 1.00 81.38 85 ILE A O 1
ATOM 663 N N . ILE A 1 86 ? -1.035 -10.557 -8.878 1.00 85.19 86 ILE A N 1
ATOM 664 C CA . ILE A 1 86 ? -1.899 -11.507 -8.165 1.00 85.19 86 ILE A CA 1
ATOM 665 C C . ILE A 1 86 ? -1.630 -11.457 -6.658 1.00 85.19 86 ILE A C 1
ATOM 667 O O . ILE A 1 86 ? -2.569 -11.331 -5.872 1.00 85.19 86 ILE A O 1
ATOM 671 N N . VAL A 1 87 ? -0.360 -11.497 -6.244 1.00 86.31 87 VAL A N 1
ATOM 672 C CA . VAL A 1 87 ? 0.019 -11.443 -4.823 1.00 86.31 87 VAL A CA 1
ATOM 673 C C . VAL A 1 87 ? -0.471 -10.151 -4.174 1.00 86.31 87 VAL A C 1
ATOM 675 O O . VAL A 1 87 ? -1.027 -10.188 -3.077 1.00 86.31 87 VAL A O 1
ATOM 678 N N . ARG A 1 88 ? -0.340 -9.004 -4.850 1.00 84.12 88 ARG A N 1
ATOM 679 C CA . ARG A 1 88 ? -0.838 -7.734 -4.312 1.00 84.12 88 ARG A CA 1
ATOM 680 C C . ARG A 1 88 ? -2.358 -7.690 -4.223 1.00 84.12 88 ARG A C 1
ATOM 682 O O . ARG A 1 88 ? -2.860 -7.215 -3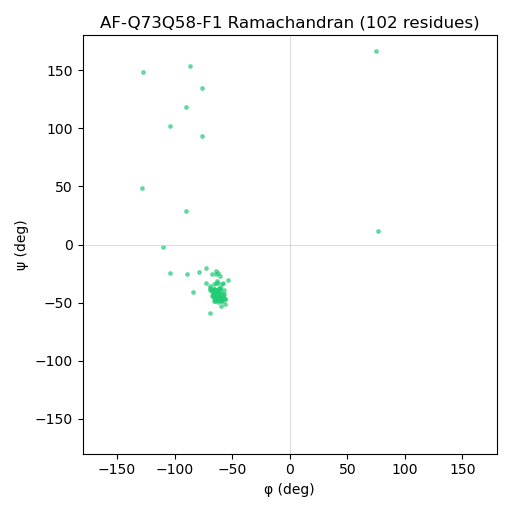.212 1.00 84.12 88 ARG A O 1
ATOM 689 N N . ILE A 1 89 ? -3.091 -8.228 -5.200 1.00 86.81 89 ILE A N 1
ATOM 690 C CA . ILE A 1 89 ? -4.556 -8.356 -5.116 1.00 86.81 89 ILE A CA 1
ATOM 691 C C . ILE A 1 89 ? -4.951 -9.213 -3.906 1.00 86.81 89 ILE A C 1
ATOM 693 O O . ILE A 1 89 ? -5.821 -8.812 -3.133 1.00 86.81 89 ILE A O 1
ATOM 697 N N . LEU A 1 90 ? -4.287 -10.354 -3.698 1.00 89.88 90 LEU A N 1
ATOM 698 C CA . LEU A 1 90 ? -4.543 -11.231 -2.553 1.00 89.88 90 LEU A CA 1
ATOM 699 C C . LEU A 1 90 ? -4.279 -10.522 -1.220 1.00 89.88 90 LEU A C 1
ATOM 701 O O . LEU A 1 90 ? -5.127 -10.572 -0.330 1.00 89.88 90 LEU A O 1
ATOM 705 N N . ILE A 1 91 ? -3.152 -9.814 -1.091 1.00 89.88 91 ILE A N 1
ATOM 706 C CA . ILE A 1 91 ? -2.826 -9.031 0.111 1.00 89.88 91 ILE A CA 1
A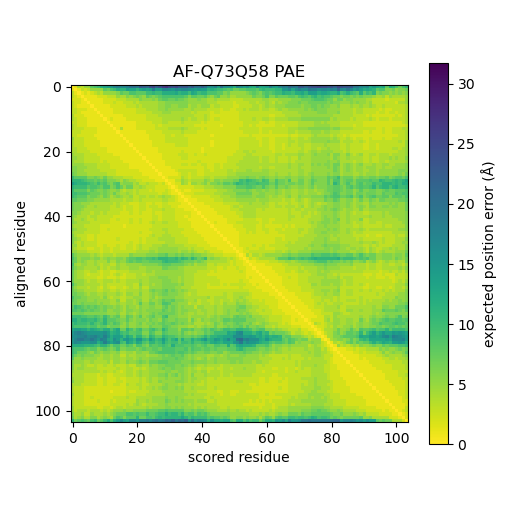TOM 707 C C . ILE A 1 91 ? -3.864 -7.924 0.331 1.00 89.88 91 ILE A C 1
ATOM 709 O O . ILE A 1 91 ? -4.363 -7.764 1.442 1.00 89.88 91 ILE A O 1
ATOM 713 N N . THR A 1 92 ? -4.242 -7.195 -0.719 1.00 89.50 92 THR A N 1
ATOM 714 C CA . THR A 1 92 ? -5.261 -6.141 -0.664 1.00 89.50 92 THR A CA 1
ATOM 715 C C . THR A 1 92 ? -6.607 -6.676 -0.174 1.00 89.50 92 THR A C 1
ATOM 717 O O . THR A 1 92 ? -7.232 -6.069 0.701 1.00 89.50 92 THR A O 1
ATOM 720 N N . LEU A 1 93 ? -7.049 -7.827 -0.688 1.00 90.12 93 LEU A N 1
ATOM 721 C CA . LEU A 1 93 ? -8.282 -8.487 -0.255 1.00 90.12 93 LEU A CA 1
ATOM 722 C C . LEU A 1 93 ? -8.189 -8.958 1.198 1.00 90.12 93 LEU A C 1
ATOM 724 O O . LEU A 1 93 ? -9.106 -8.706 1.979 1.00 90.12 93 LEU A O 1
ATOM 728 N N . LEU A 1 94 ? -7.074 -9.587 1.580 1.00 92.25 94 LEU A N 1
ATOM 729 C CA . LEU A 1 94 ? -6.844 -10.068 2.941 1.00 92.25 94 LEU A CA 1
ATOM 730 C C . LEU A 1 94 ? -6.880 -8.914 3.953 1.00 92.25 94 LEU A C 1
ATOM 732 O O . LEU A 1 94 ? -7.589 -8.999 4.953 1.00 92.25 94 LEU A O 1
ATOM 736 N N . LEU A 1 95 ? -6.170 -7.815 3.674 1.00 91.62 95 LEU A N 1
ATOM 737 C CA . LEU A 1 95 ? -6.154 -6.622 4.526 1.00 91.62 95 LEU A CA 1
ATOM 738 C C . LEU A 1 95 ? -7.535 -5.965 4.607 1.00 91.62 95 LEU A C 1
ATOM 740 O O . LEU A 1 95 ? -7.952 -5.561 5.690 1.00 91.62 95 LEU A O 1
ATOM 744 N N . SER A 1 96 ? -8.271 -5.915 3.493 1.00 89.12 96 SER A N 1
ATOM 745 C CA . SER A 1 96 ? -9.640 -5.384 3.462 1.00 89.12 96 SER A CA 1
ATOM 746 C C . SER A 1 96 ? -10.590 -6.216 4.325 1.00 89.12 96 SER A C 1
ATOM 748 O O . SER A 1 96 ? -11.373 -5.661 5.095 1.00 89.12 96 SER A O 1
ATOM 750 N N . LEU A 1 97 ? -10.509 -7.547 4.237 1.00 90.25 97 LEU A N 1
ATOM 751 C CA . LEU A 1 97 ? -11.307 -8.459 5.057 1.00 90.25 97 LEU A CA 1
ATOM 752 C C . LEU A 1 97 ? -10.945 -8.329 6.534 1.00 90.25 97 LEU A C 1
ATOM 754 O O . LEU A 1 97 ? -11.832 -8.165 7.368 1.00 90.25 97 LEU A O 1
ATOM 758 N N . LEU A 1 98 ? -9.654 -8.361 6.859 1.00 90.12 98 LEU A N 1
ATOM 759 C CA . LEU A 1 98 ? -9.166 -8.288 8.233 1.00 90.12 98 LEU A CA 1
ATOM 760 C C . LEU A 1 98 ? -9.546 -6.951 8.887 1.00 90.12 98 LEU A C 1
ATOM 762 O O . LEU A 1 98 ? -9.999 -6.933 10.031 1.00 90.12 98 LEU A O 1
ATOM 766 N N . TYR A 1 99 ? -9.473 -5.848 8.136 1.00 89.06 99 TYR A N 1
ATOM 767 C CA . TYR A 1 99 ? -9.974 -4.553 8.584 1.00 89.06 99 TYR A CA 1
ATOM 768 C C . TYR A 1 99 ? -11.496 -4.561 8.774 1.00 89.06 99 TYR A C 1
ATOM 770 O O . TYR A 1 99 ? -11.972 -4.130 9.824 1.00 89.06 99 TYR A O 1
ATOM 778 N N . ARG A 1 100 ? -12.273 -5.117 7.832 1.00 87.62 100 ARG A N 1
ATOM 779 C CA . ARG A 1 100 ? -13.738 -5.234 7.952 1.00 87.62 100 ARG A CA 1
ATOM 780 C C . ARG A 1 100 ? -14.158 -6.006 9.203 1.00 87.62 100 ARG A C 1
ATOM 782 O O . ARG A 1 100 ? -15.019 -5.541 9.941 1.00 87.62 100 ARG A O 1
ATOM 789 N N . TYR A 1 101 ? -13.524 -7.145 9.475 1.00 86.06 101 TYR A N 1
ATOM 790 C CA . TYR A 1 101 ? -13.767 -7.927 10.692 1.00 86.06 101 TYR A CA 1
ATOM 791 C C . TYR A 1 101 ? -13.369 -7.192 11.975 1.00 86.06 101 TYR A C 1
ATOM 793 O O . TYR A 1 101 ? -13.878 -7.512 13.045 1.00 86.06 101 TYR A O 1
ATOM 801 N N . SER A 1 102 ? -12.465 -6.215 11.890 1.00 84.62 102 SER A N 1
ATOM 802 C CA . SER A 1 102 ? -12.059 -5.419 13.047 1.00 84.62 102 SER A CA 1
ATOM 803 C C . SER A 1 102 ? -13.050 -4.314 13.426 1.00 84.62 102 SER A C 1
ATOM 805 O O . SER A 1 102 ? -13.069 -3.894 14.585 1.00 84.62 102 SER A O 1
ATOM 807 N N . ILE A 1 103 ? -13.863 -3.859 12.464 1.00 81.56 103 ILE A N 1
ATOM 808 C CA . ILE A 1 103 ? -14.843 -2.778 12.645 1.00 81.56 103 ILE A CA 1
ATOM 809 C C . ILE A 1 103 ? -16.297 -3.271 12.754 1.00 81.56 103 ILE A C 1
ATOM 811 O O . ILE A 1 103 ? -17.110 -2.559 13.339 1.00 81.56 103 ILE A O 1
ATOM 815 N N . CYS A 1 104 ? -16.630 -4.454 12.215 1.00 64.31 104 CYS A N 1
ATOM 816 C CA . CYS A 1 104 ? -17.935 -5.110 12.391 1.00 64.31 104 CYS A CA 1
ATOM 817 C C . CYS A 1 104 ? -18.064 -5.766 13.768 1.00 64.31 104 CYS A C 1
ATOM 819 O O . CYS A 1 104 ? -19.179 -5.764 14.329 1.00 64.31 104 CYS A O 1
#

Solvent-accessible surface area (backbone atoms only — not comparable to full-atom values): 5516 Å² total; per-residue (Å²): 109,48,69,58,40,37,53,51,36,26,50,51,42,32,48,51,23,51,52,51,50,52,53,50,54,54,47,32,73,74,74,50,86,54,81,61,56,55,54,55,54,54,44,26,53,40,25,41,51,24,36,75,44,94,46,70,68,46,41,54,52,29,46,56,53,49,53,63,48,52,54,52,38,19,61,76,69,73,64,65,50,68,66,61,54,52,54,49,51,53,50,39,51,51,52,51,50,47,40,49,66,24,75,109

Organism: Treponema denticola (strain ATCC 35405 / DSM 14222 / CIP 103919 / JCM 8153 / KCTC 15104) (NCBI:txid2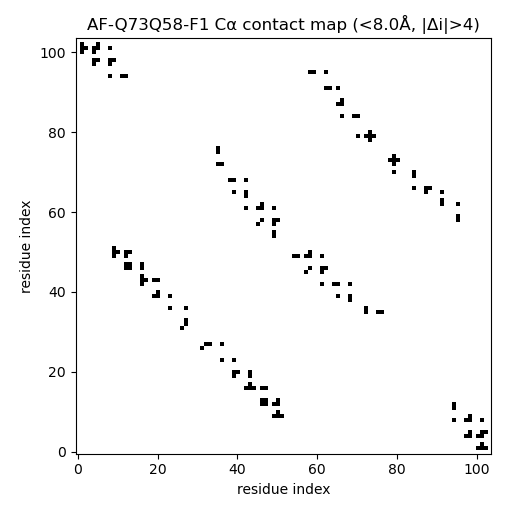43275)

Foldseek 3Di:
DLVVLLLVLLVLLLVVLVVLLVVLVVVCVVQNDDPLSVLSVVLSVLSNVVSPDPDLVSNLVSLVSVLVSLVVCCVVVVNNDPVVNVVSVVSSVVSNVSNVSSVD

Nearest PDB structures (foldseek):
  2cj5-assembly1_A  TM=5.445E-01  e=1.283E+00  Nicotiana tabacum
  7xgf-assembly2_D  TM=4.004E-01  e=5.743E+00  synthetic construct
  5jsn-assembly2_D  TM=3.397E-01  e=8.813E+00  unidentified
  8eja-assembly1_B  TM=3.114E-01  e=8.813E+00  synthetic construct